Protein AF-A0A655DEK5-F1 (afdb_monomer_lite)

Sequence (105 aa):
MMIFALMGAGGSLCSSTAQSGAFLTIARRDMPDASALWNLNRQISFFLGATLLTLLLNALQRVMSLEVAYRWTFIAAAGITLLPLIYAVCLNNRNALLCLKKERP

Radius of gyration: 18.09 Å; chains: 1; bounding box: 38×26×49 Å

Secondary structure (DSSP, 8-state):
-HHHHHHHHHHHHHHHHHHHHHHTT--TTTHHHHHHHHHHHHHHHHHHHHHHHHHHHHHHHTTS-HHHHHHHHHHHHHHHHHHHHHHHHHS-THHHHHHHHHS--

pLDDT: mean 85.66, std 12.57, range [43.94, 97.81]

InterPro domains:
  IPR036259 MFS transporter superfamily [SSF103473] (3-95)

Structure (mmCIF, N/CA/C/O backbone):
data_AF-A0A655DEK5-F1
#
_entry.id   AF-A0A655DEK5-F1
#
loop_
_atom_site.group_PDB
_atom_site.id
_atom_site.type_symbol
_atom_site.label_atom_id
_atom_site.label_alt_id
_atom_site.label_comp_id
_atom_site.label_asym_id
_atom_site.label_entity_id
_atom_site.label_seq_id
_atom_site.pdbx_PDB_ins_code
_atom_site.Cartn_x
_atom_site.Cartn_y
_atom_site.Cartn_z
_atom_site.occupancy
_atom_site.B_iso_or_equiv
_atom_site.auth_seq_id
_atom_site.auth_comp_id
_atom_site.auth_asym_id
_atom_site.auth_atom_id
_atom_site.pdbx_PDB_model_num
ATOM 1 N N . MET A 1 1 ? -6.680 -14.061 -15.110 1.00 71.31 1 MET A N 1
ATOM 2 C CA . MET A 1 1 ? -7.742 -14.284 -14.100 1.00 71.31 1 MET A CA 1
ATOM 3 C C . MET A 1 1 ? -7.188 -14.462 -12.686 1.00 71.31 1 MET A C 1
ATOM 5 O O . MET A 1 1 ? -7.598 -13.729 -11.801 1.00 71.31 1 MET A O 1
ATOM 9 N N . MET A 1 2 ? -6.225 -15.367 -12.468 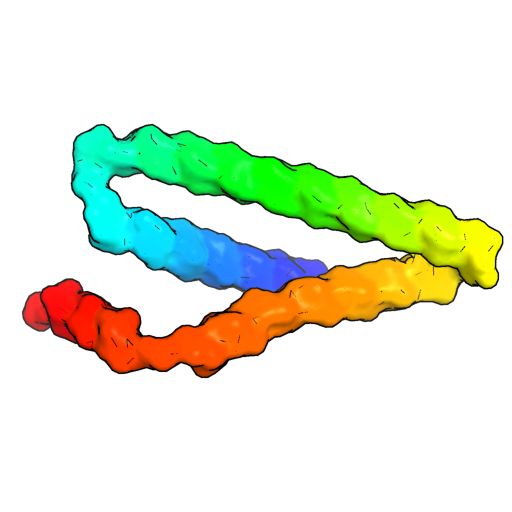1.00 86.19 2 MET A N 1
ATOM 10 C CA . MET A 1 2 ? -5.692 -15.685 -11.131 1.00 86.19 2 MET A CA 1
ATOM 11 C C . MET A 1 2 ? -5.131 -14.475 -10.360 1.00 86.19 2 MET A C 1
ATOM 13 O O . MET A 1 2 ? -5.462 -14.298 -9.196 1.00 86.19 2 MET A O 1
ATOM 17 N N . ILE A 1 3 ? -4.367 -13.592 -11.012 1.00 87.62 3 ILE A N 1
ATOM 18 C CA . ILE A 1 3 ? -3.833 -12.374 -10.372 1.00 87.62 3 ILE A CA 1
ATOM 19 C C . ILE A 1 3 ? -4.932 -11.419 -9.879 1.00 87.62 3 ILE A C 1
ATOM 21 O O . ILE A 1 3 ? -4.820 -10.865 -8.792 1.00 87.62 3 ILE A O 1
ATOM 25 N N . PHE A 1 4 ? -6.031 -11.281 -10.626 1.00 84.94 4 PHE A N 1
ATOM 26 C CA . PHE A 1 4 ? -7.166 -10.448 -10.226 1.00 84.94 4 PHE A CA 1
ATOM 27 C C . PHE A 1 4 ? -7.961 -11.096 -9.091 1.00 84.94 4 PHE A C 1
ATOM 29 O O . PHE A 1 4 ? -8.407 -10.396 -8.186 1.00 84.94 4 PHE A O 1
ATOM 36 N N . ALA A 1 5 ? -8.083 -12.427 -9.099 1.00 88.69 5 ALA A N 1
ATOM 37 C CA . ALA A 1 5 ? -8.701 -13.171 -8.007 1.00 88.69 5 ALA A CA 1
ATOM 38 C C . ALA A 1 5 ? -7.896 -13.035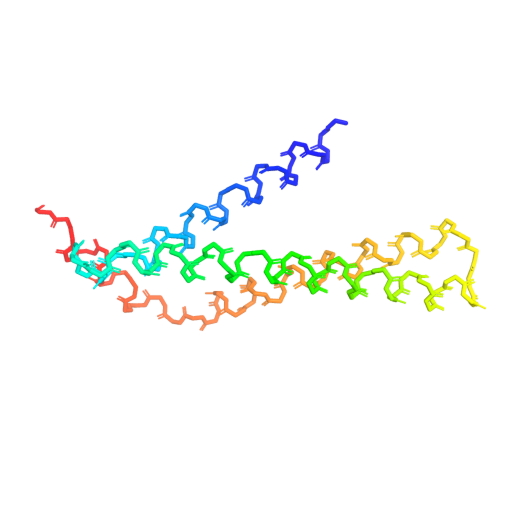 -6.705 1.00 88.69 5 ALA A C 1
ATOM 40 O O . ALA A 1 5 ? -8.475 -12.745 -5.663 1.00 88.69 5 ALA A O 1
ATOM 41 N N . LEU A 1 6 ? -6.566 -13.169 -6.766 1.00 87.25 6 LEU A N 1
ATOM 42 C CA . LEU A 1 6 ? -5.680 -12.986 -5.612 1.00 87.25 6 LEU A CA 1
ATOM 43 C C . LEU A 1 6 ? -5.716 -11.547 -5.084 1.00 87.25 6 LEU A C 1
ATOM 45 O O . LEU A 1 6 ? -5.826 -11.345 -3.877 1.00 87.25 6 LEU A O 1
ATOM 49 N N . MET A 1 7 ? -5.689 -10.551 -5.975 1.00 86.88 7 MET A N 1
ATOM 50 C CA . MET A 1 7 ? -5.800 -9.140 -5.595 1.00 86.88 7 MET A CA 1
ATOM 51 C C . MET A 1 7 ? -7.151 -8.840 -4.929 1.00 86.88 7 MET A C 1
ATOM 53 O O . MET A 1 7 ? -7.195 -8.185 -3.888 1.00 86.88 7 MET A O 1
ATOM 57 N N . GLY A 1 8 ? -8.248 -9.358 -5.492 1.00 83.69 8 GLY A N 1
ATOM 58 C CA . GLY A 1 8 ? -9.593 -9.195 -4.942 1.00 83.69 8 GLY A CA 1
ATOM 59 C C . GLY A 1 8 ? -9.773 -9.895 -3.594 1.00 83.69 8 GLY A C 1
ATOM 60 O O . GLY A 1 8 ? -10.284 -9.286 -2.657 1.00 83.69 8 GLY A O 1
ATOM 61 N N . ALA A 1 9 ? -9.310 -11.142 -3.475 1.00 84.81 9 ALA A N 1
ATOM 62 C CA . ALA A 1 9 ? -9.399 -11.921 -2.242 1.00 84.81 9 ALA A CA 1
ATOM 63 C C . ALA A 1 9 ? -8.531 -11.330 -1.119 1.00 84.81 9 ALA A C 1
ATOM 65 O O . ALA A 1 9 ? -9.000 -11.170 0.004 1.00 84.81 9 ALA A O 1
ATOM 66 N N . GLY A 1 10 ? -7.282 -10.956 -1.407 1.00 84.12 10 GLY A N 1
ATOM 67 C CA . GLY A 1 10 ? -6.410 -10.322 -0.414 1.00 84.12 10 GLY A CA 1
ATOM 68 C C . GLY A 1 10 ? -6.945 -8.962 0.041 1.00 84.12 10 GLY A C 1
ATOM 69 O O . GLY A 1 10 ? -6.980 -8.671 1.239 1.00 84.12 10 GLY A O 1
ATOM 70 N N . GLY A 1 11 ? -7.423 -8.149 -0.909 1.00 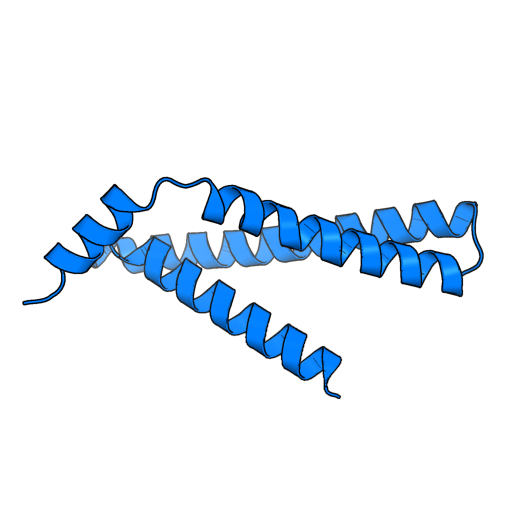83.31 11 GLY A N 1
ATOM 71 C CA . GLY A 1 11 ? -8.015 -6.844 -0.624 1.00 83.31 11 GLY A CA 1
ATOM 72 C C . GLY A 1 11 ? -9.272 -6.938 0.241 1.00 83.31 11 GLY A C 1
ATOM 73 O O . GLY A 1 11 ? -9.402 -6.183 1.208 1.00 83.31 11 GLY A O 1
ATOM 74 N N . SER A 1 12 ? -10.171 -7.882 -0.052 1.00 83.94 12 SER A N 1
ATOM 75 C CA . SER A 1 12 ? -11.390 -8.076 0.739 1.00 83.94 12 SER A CA 1
ATOM 76 C C . SER A 1 12 ? -11.081 -8.572 2.153 1.00 83.94 12 SER A C 1
ATOM 78 O O . SER A 1 12 ? -11.563 -7.974 3.114 1.00 83.94 12 SER A O 1
ATOM 80 N N . LEU A 1 13 ? -10.209 -9.575 2.303 1.00 86.12 13 LEU A N 1
ATOM 81 C CA . LEU A 1 13 ? -9.817 -10.119 3.609 1.00 86.12 13 LEU A CA 1
ATOM 82 C C . LEU A 1 13 ? -9.172 -9.061 4.513 1.00 86.12 13 LEU A C 1
ATOM 84 O O . LEU A 1 13 ? -9.548 -8.931 5.682 1.00 86.12 13 LEU A O 1
ATOM 88 N N . CYS A 1 14 ? -8.232 -8.280 3.972 1.00 84.88 14 CYS A N 1
ATOM 89 C CA . CYS A 1 14 ? -7.569 -7.213 4.717 1.00 84.88 14 CYS A CA 1
ATOM 90 C C . CYS A 1 14 ? -8.572 -6.125 5.124 1.00 84.88 14 CYS A C 1
ATOM 92 O O . CYS A 1 14 ? -8.619 -5.725 6.287 1.00 84.88 14 CYS A O 1
ATOM 94 N N . SER A 1 15 ? -9.431 -5.692 4.195 1.00 83.75 15 SER A N 1
ATOM 95 C CA . SER A 1 15 ? -10.390 -4.620 4.468 1.00 83.75 15 SER A CA 1
ATOM 96 C C . SER A 1 15 ? -11.463 -5.019 5.482 1.00 83.75 15 SER A C 1
ATOM 98 O O . SER A 1 15 ? -11.803 -4.210 6.345 1.00 83.75 15 SER A O 1
ATOM 100 N N . SER A 1 16 ? -11.968 -6.254 5.412 1.00 84.38 16 SER A N 1
ATOM 101 C CA . SER A 1 16 ? -12.929 -6.784 6.385 1.00 84.38 16 SER A CA 1
ATOM 102 C C . SER A 1 16 ? -12.300 -6.937 7.767 1.00 84.38 16 SER A C 1
ATOM 104 O O . SER A 1 16 ? -12.880 -6.479 8.745 1.00 84.38 16 SER A O 1
ATOM 106 N N . THR A 1 17 ? -11.088 -7.495 7.854 1.00 85.69 17 THR A N 1
ATOM 107 C CA . THR A 1 17 ? -10.378 -7.639 9.138 1.00 85.69 17 THR A CA 1
ATOM 108 C C . THR A 1 17 ? -10.093 -6.281 9.775 1.00 85.69 17 THR A C 1
ATOM 110 O O . THR A 1 17 ? -10.328 -6.092 10.966 1.00 85.69 17 THR A O 1
ATOM 113 N N . ALA A 1 18 ? -9.629 -5.314 8.982 1.00 85.44 18 ALA A N 1
ATOM 114 C CA . ALA A 1 18 ? -9.307 -3.984 9.476 1.00 85.44 18 ALA A CA 1
ATOM 115 C C . ALA A 1 18 ? -10.565 -3.216 9.920 1.00 85.44 18 ALA A C 1
ATOM 117 O O . ALA A 1 18 ? -10.529 -2.545 10.949 1.00 85.44 18 ALA A O 1
ATOM 118 N N . GLN A 1 19 ? -11.684 -3.362 9.199 1.00 87.31 19 GLN A N 1
ATOM 119 C CA . GLN A 1 19 ? -12.960 -2.757 9.586 1.00 87.31 19 GLN A CA 1
ATOM 120 C C . GLN A 1 19 ? -13.494 -3.361 10.884 1.00 87.31 19 GLN A C 1
ATOM 122 O O . GLN A 1 19 ? -13.839 -2.623 11.804 1.00 87.31 19 GLN A O 1
ATOM 127 N N . SER A 1 20 ? -13.546 -4.694 10.970 1.00 86.25 20 SER A N 1
ATOM 128 C CA . SER A 1 20 ? -13.971 -5.377 12.191 1.00 86.25 20 SER A CA 1
ATOM 129 C C . SER A 1 20 ? -13.092 -4.958 13.366 1.00 86.25 20 SER A C 1
ATOM 131 O O . SER A 1 20 ? -13.631 -4.555 14.388 1.00 86.25 20 SER A O 1
ATOM 133 N N . GLY A 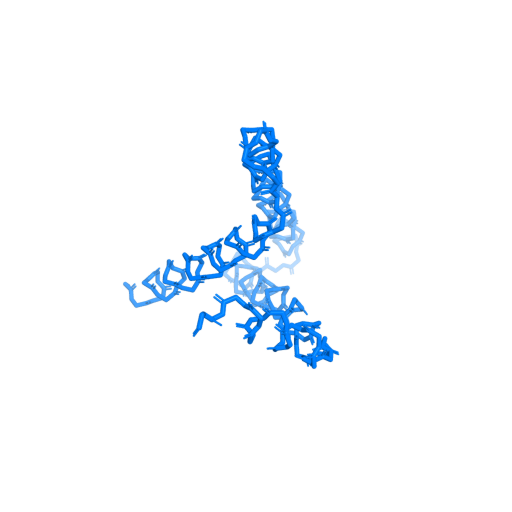1 21 ? -11.766 -4.941 13.190 1.00 84.94 21 GLY A N 1
ATOM 134 C CA . GLY A 1 21 ? -10.816 -4.497 14.212 1.00 84.94 21 GLY A CA 1
ATOM 135 C C . GLY A 1 21 ? -11.025 -3.048 14.661 1.00 84.94 21 GLY A C 1
ATOM 136 O O . GLY A 1 21 ? -11.017 -2.779 15.859 1.00 84.94 21 GLY A O 1
ATOM 137 N N . ALA A 1 22 ? -11.267 -2.125 13.727 1.00 86.00 22 ALA A N 1
ATOM 138 C CA . ALA A 1 22 ? -11.521 -0.717 14.040 1.00 86.00 22 ALA A CA 1
ATOM 139 C C . ALA A 1 22 ? -12.823 -0.498 14.827 1.00 86.00 22 ALA A C 1
ATOM 141 O O . ALA A 1 22 ? -12.941 0.492 15.546 1.00 86.00 22 ALA A O 1
ATOM 142 N N . PHE A 1 23 ? -13.795 -1.406 14.701 1.00 89.56 23 PHE A N 1
ATOM 143 C CA . PHE A 1 23 ? -15.104 -1.285 15.345 1.00 89.56 23 PHE A CA 1
ATOM 144 C C . PHE A 1 23 ? -15.283 -2.139 16.603 1.00 89.56 23 PHE A C 1
ATOM 146 O O . PHE A 1 23 ? -16.299 -1.969 17.271 1.00 89.56 23 PHE A O 1
ATOM 153 N N . LEU A 1 24 ? -14.315 -2.992 16.971 1.00 86.69 24 LEU A N 1
ATOM 154 C CA . LEU A 1 24 ? -14.402 -3.862 18.158 1.00 86.69 24 LEU A CA 1
ATOM 155 C C . LEU A 1 24 ? -14.748 -3.096 19.445 1.00 86.69 24 LEU A C 1
ATOM 157 O O . LEU A 1 24 ? -15.530 -3.569 20.262 1.00 86.69 24 LEU A O 1
ATOM 161 N N . THR A 1 25 ? -14.191 -1.897 19.624 1.00 84.31 25 THR A N 1
ATOM 162 C CA . THR A 1 25 ? -14.328 -1.107 20.860 1.00 84.31 25 THR A CA 1
ATOM 163 C C . THR A 1 25 ? -15.253 0.103 20.726 1.00 84.31 25 THR A C 1
ATOM 165 O O . THR A 1 25 ? -15.385 0.884 21.670 1.00 84.31 25 THR A O 1
ATOM 168 N N . ILE A 1 26 ? -15.903 0.279 19.572 1.00 88.00 26 ILE A N 1
ATOM 169 C CA . ILE A 1 26 ? -16.778 1.426 19.310 1.00 88.00 26 ILE A CA 1
ATOM 170 C C . ILE A 1 26 ? -18.160 1.168 19.913 1.00 88.00 26 ILE A C 1
ATOM 172 O O . ILE A 1 26 ? -18.798 0.150 19.647 1.00 88.00 26 ILE A O 1
ATOM 176 N N . ALA A 1 27 ? -18.656 2.107 20.724 1.00 89.75 27 ALA A N 1
ATOM 177 C CA . ALA A 1 27 ? -19.993 2.003 21.293 1.00 89.75 27 ALA A CA 1
ATOM 178 C C . ALA A 1 27 ? -21.066 2.101 20.197 1.00 89.75 27 ALA A C 1
ATOM 180 O O . ALA A 1 27 ? -20.943 2.860 19.239 1.00 89.75 27 ALA A O 1
ATOM 181 N N . ARG A 1 28 ? -22.183 1.383 20.370 1.00 86.31 28 ARG A N 1
ATOM 182 C CA . ARG A 1 28 ? -23.241 1.272 19.347 1.00 86.31 28 ARG A CA 1
ATOM 183 C C . ARG A 1 28 ? -23.824 2.618 18.891 1.00 86.31 28 ARG A C 1
ATOM 185 O O . ARG A 1 28 ? -24.241 2.737 17.746 1.00 86.31 28 ARG A O 1
ATOM 192 N N . ARG A 1 29 ? -23.838 3.618 19.780 1.00 90.50 29 ARG A N 1
ATOM 193 C CA . ARG A 1 29 ? -24.284 4.994 19.491 1.00 90.50 29 ARG A CA 1
ATOM 194 C C . ARG A 1 29 ? -23.347 5.762 18.555 1.00 90.50 29 ARG A C 1
ATOM 196 O O . ARG A 1 29 ? -23.836 6.563 17.775 1.00 90.50 29 ARG A O 1
ATOM 203 N N . ASP A 1 30 ? -22.051 5.461 18.589 1.00 92.75 30 ASP A N 1
ATOM 204 C CA . ASP A 1 30 ? -21.013 6.160 17.815 1.00 92.75 30 ASP A CA 1
ATOM 205 C C . ASP A 1 30 ? -20.690 5.417 16.502 1.00 92.75 30 ASP A C 1
ATOM 207 O O . ASP A 1 30 ? -19.901 5.866 15.671 1.00 92.75 30 ASP A O 1
ATOM 211 N N . MET A 1 31 ? -21.309 4.251 16.296 1.00 91.44 31 MET A N 1
ATOM 212 C CA . MET A 1 31 ? -21.071 3.370 15.154 1.00 91.44 31 MET A CA 1
ATOM 213 C C . MET A 1 31 ? -21.409 3.991 13.785 1.00 91.44 31 MET A C 1
ATOM 215 O O . MET A 1 31 ? -20.660 3.728 12.837 1.00 91.44 31 MET A O 1
ATOM 219 N N . PRO A 1 32 ? -22.473 4.811 13.632 1.00 92.00 32 PRO A N 1
ATOM 220 C CA . PRO A 1 32 ? -22.739 5.517 12.378 1.00 92.00 32 PRO A CA 1
ATOM 221 C C . PRO A 1 32 ? -21.602 6.471 11.988 1.00 92.00 32 PRO A C 1
ATOM 223 O O . PRO A 1 32 ? -21.114 6.414 10.858 1.00 92.00 32 PRO A O 1
ATOM 226 N N . ASP A 1 33 ? -21.116 7.268 12.940 1.00 93.44 33 ASP A N 1
ATOM 227 C CA . ASP A 1 33 ? -20.041 8.236 12.710 1.00 93.44 33 ASP A CA 1
ATOM 228 C C . ASP A 1 33 ? -18.710 7.529 12.437 1.00 93.44 33 ASP A C 1
ATOM 230 O O . ASP A 1 33 ? -18.014 7.844 11.467 1.00 93.44 33 ASP A O 1
ATOM 234 N N . ALA A 1 34 ? -18.391 6.490 13.216 1.00 92.31 34 ALA A N 1
ATOM 235 C CA . ALA A 1 34 ? -17.215 5.655 12.983 1.00 92.31 34 ALA A CA 1
ATOM 236 C C . ALA A 1 34 ? -17.241 4.992 11.591 1.00 92.31 34 ALA A C 1
ATOM 238 O O . ALA A 1 34 ? -16.210 4.901 10.920 1.00 92.31 34 ALA A O 1
ATOM 239 N N . SER A 1 35 ? -18.420 4.581 11.114 1.00 91.38 35 SER A N 1
ATOM 240 C CA . SER A 1 35 ? -18.601 4.010 9.772 1.00 91.38 35 SER A CA 1
ATOM 241 C C . SER A 1 35 ? -18.402 5.037 8.659 1.00 91.38 35 SER A C 1
ATOM 243 O O . SER A 1 35 ? -17.799 4.718 7.628 1.00 91.38 35 SER A O 1
ATOM 245 N N . ALA A 1 36 ? -18.865 6.272 8.857 1.00 94.06 36 ALA A N 1
ATOM 246 C CA . ALA A 1 36 ? -18.627 7.366 7.922 1.00 94.06 36 ALA A CA 1
ATOM 247 C C . ALA A 1 36 ? -17.129 7.694 7.825 1.00 94.06 36 ALA A C 1
ATOM 249 O O . ALA A 1 36 ? -16.582 7.752 6.720 1.00 94.06 36 ALA A O 1
ATOM 250 N N . LEU A 1 37 ? -16.448 7.806 8.971 1.00 94.31 37 LEU A N 1
ATOM 251 C CA . LEU A 1 37 ? -15.001 8.029 9.029 1.00 94.31 37 LEU A CA 1
ATOM 252 C C . LEU A 1 37 ? -14.217 6.890 8.366 1.00 94.31 37 LEU A C 1
ATOM 254 O O . LEU A 1 37 ? -13.292 7.147 7.595 1.00 94.31 37 LEU A O 1
ATOM 258 N N . TRP A 1 38 ? -14.613 5.634 8.592 1.00 92.44 38 TRP A N 1
ATOM 259 C CA . TRP A 1 38 ? -13.996 4.478 7.940 1.00 92.44 38 TRP A CA 1
ATOM 260 C C . TRP A 1 38 ? -14.131 4.521 6.411 1.00 92.44 38 TRP A C 1
ATOM 262 O O . TRP A 1 38 ? -13.156 4.296 5.687 1.00 92.44 38 TRP A O 1
ATOM 272 N N . ASN A 1 39 ? -15.324 4.845 5.903 1.00 92.81 39 ASN A N 1
ATOM 273 C CA . ASN A 1 39 ? -15.558 4.978 4.465 1.00 92.81 39 ASN A CA 1
ATOM 274 C C . ASN A 1 39 ? -14.763 6.137 3.856 1.00 92.81 39 ASN A C 1
ATOM 276 O O . ASN A 1 39 ? -14.194 5.981 2.774 1.00 92.81 39 ASN A O 1
ATOM 280 N N . LEU A 1 40 ? -14.683 7.276 4.548 1.00 94.44 40 LEU A N 1
ATOM 281 C CA . LEU A 1 40 ? -13.873 8.409 4.111 1.00 94.44 40 LEU A CA 1
ATOM 282 C C . LEU A 1 40 ? -12.387 8.034 4.055 1.00 94.44 40 LEU A C 1
ATOM 284 O O . LEU A 1 40 ? -11.737 8.262 3.037 1.00 94.44 40 LEU A O 1
ATOM 288 N N . ASN A 1 41 ? -11.873 7.379 5.100 1.00 92.19 41 ASN A N 1
ATOM 289 C CA . ASN A 1 41 ? -10.501 6.879 5.137 1.00 92.19 41 ASN A CA 1
ATOM 290 C C . ASN A 1 41 ? -10.206 5.945 3.953 1.00 92.19 41 ASN A C 1
ATOM 292 O O . ASN A 1 41 ? -9.177 6.093 3.294 1.00 92.19 41 ASN A O 1
ATOM 296 N N . ARG A 1 42 ? -11.121 5.021 3.629 1.00 89.44 42 ARG A N 1
ATOM 297 C CA . ARG A 1 42 ? -10.966 4.108 2.484 1.00 89.44 42 ARG A CA 1
ATOM 298 C C . ARG A 1 42 ? -10.939 4.856 1.148 1.00 89.44 42 ARG A C 1
ATOM 300 O O . ARG A 1 42 ? -10.086 4.556 0.315 1.00 89.44 42 ARG A O 1
ATOM 307 N N . GLN A 1 43 ? -11.836 5.821 0.944 1.00 94.62 43 GLN A N 1
ATOM 308 C CA . GLN A 1 43 ? -11.891 6.602 -0.297 1.00 94.62 43 GLN A CA 1
ATOM 309 C C . GLN A 1 43 ? -10.646 7.475 -0.480 1.00 94.62 43 GLN A C 1
ATOM 311 O O . GLN A 1 43 ? -10.040 7.454 -1.550 1.00 94.62 43 GLN A O 1
ATOM 316 N N . ILE A 1 44 ? -10.219 8.177 0.573 1.00 95.88 44 ILE A N 1
ATOM 317 C CA . ILE A 1 44 ? -8.995 8.987 0.548 1.00 95.88 44 ILE A CA 1
ATOM 318 C C . ILE A 1 44 ? -7.771 8.096 0.319 1.00 95.88 44 ILE A C 1
ATOM 320 O O . ILE A 1 44 ? -6.945 8.410 -0.533 1.00 95.88 44 ILE A O 1
ATOM 324 N N . SER A 1 45 ? -7.672 6.955 1.007 1.00 91.94 45 SER A N 1
ATOM 325 C CA . SER A 1 45 ? -6.566 6.008 0.815 1.00 91.94 45 SER A CA 1
ATOM 326 C C . SER A 1 45 ? -6.502 5.487 -0.621 1.00 91.94 45 SER A C 1
ATOM 328 O O . SER A 1 45 ? -5.422 5.438 -1.208 1.00 91.94 45 SER A O 1
ATOM 330 N N . PHE A 1 46 ? -7.649 5.137 -1.216 1.00 91.06 46 PHE A N 1
ATOM 331 C CA . PHE A 1 46 ? -7.707 4.707 -2.612 1.00 91.06 46 PHE A CA 1
ATOM 332 C C . PHE A 1 46 ? -7.265 5.826 -3.560 1.00 91.06 46 PHE A C 1
ATOM 334 O O . PHE A 1 46 ? -6.424 5.601 -4.428 1.00 91.06 46 PHE A O 1
ATOM 341 N N . PHE A 1 47 ? -7.784 7.039 -3.361 1.00 96.00 47 PHE A N 1
ATOM 342 C CA . PHE A 1 47 ? -7.449 8.197 -4.183 1.00 96.00 47 PHE A CA 1
ATOM 343 C C . PHE A 1 47 ? -5.956 8.546 -4.116 1.00 96.00 47 PHE A C 1
ATOM 345 O O . PHE A 1 47 ? -5.311 8.719 -5.153 1.00 96.00 47 PHE A O 1
ATOM 352 N N . LEU A 1 48 ? -5.384 8.597 -2.911 1.00 95.69 48 LEU A N 1
ATOM 353 C CA . LEU A 1 48 ? -3.959 8.854 -2.707 1.00 95.69 48 LEU A CA 1
ATOM 354 C C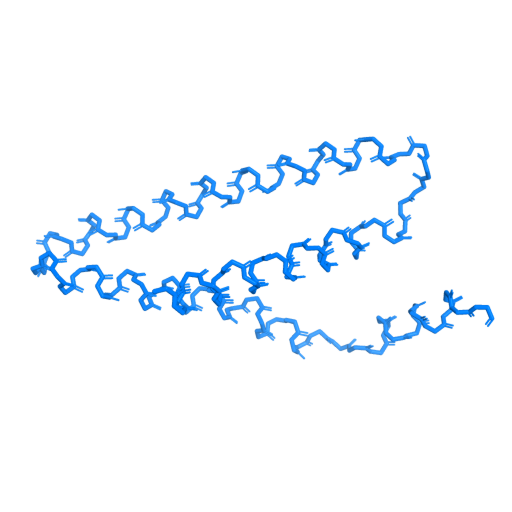 . LEU A 1 48 ? -3.098 7.747 -3.318 1.00 95.69 48 LEU A C 1
ATOM 356 O O . LEU A 1 48 ? -2.121 8.050 -3.999 1.00 95.69 48 LEU A O 1
ATOM 360 N N . GLY A 1 49 ? -3.477 6.480 -3.134 1.00 93.88 49 GLY A N 1
ATOM 361 C CA . GLY A 1 49 ? -2.773 5.343 -3.727 1.00 93.88 49 GLY A CA 1
ATOM 362 C C . GLY A 1 49 ? -2.768 5.391 -5.256 1.00 93.88 49 GLY A C 1
ATOM 363 O O . GLY A 1 49 ? -1.709 5.278 -5.875 1.00 93.88 49 GLY A O 1
ATOM 364 N N . ALA A 1 50 ? -3.929 5.629 -5.873 1.00 95.25 50 ALA A N 1
ATOM 365 C CA . ALA A 1 50 ? -4.051 5.767 -7.323 1.00 95.25 50 ALA A CA 1
ATOM 366 C C . ALA A 1 50 ? -3.234 6.956 -7.851 1.00 95.25 50 ALA A C 1
ATOM 368 O O . ALA A 1 50 ? -2.519 6.821 -8.847 1.00 95.25 50 ALA A O 1
ATOM 369 N N . THR A 1 51 ? -3.284 8.097 -7.159 1.00 97.50 51 THR A N 1
ATOM 370 C CA . THR A 1 51 ? -2.518 9.301 -7.514 1.00 97.50 51 THR A CA 1
ATOM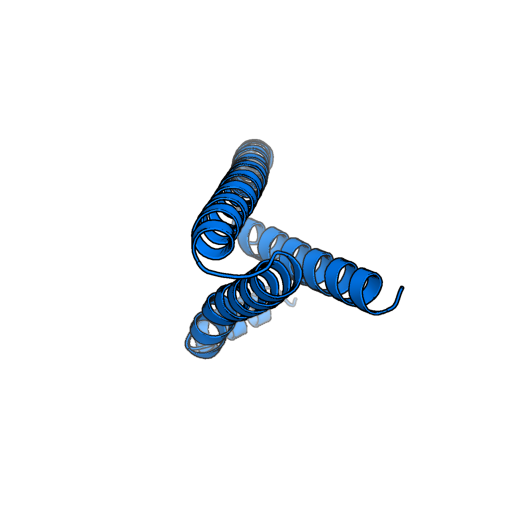 371 C C . THR A 1 51 ? -1.015 9.046 -7.432 1.00 97.50 51 THR A C 1
ATOM 373 O O . THR A 1 51 ? -0.292 9.340 -8.383 1.00 97.50 51 THR A O 1
ATOM 376 N N . LEU A 1 52 ? -0.542 8.444 -6.338 1.00 97.00 52 LEU A N 1
ATOM 377 C CA . LEU A 1 52 ? 0.869 8.127 -6.125 1.00 97.00 52 LEU A CA 1
ATOM 378 C C . LEU A 1 52 ? 1.408 7.183 -7.207 1.00 97.00 52 LEU A C 1
ATOM 380 O O . LEU A 1 52 ? 2.452 7.460 -7.799 1.00 97.00 52 LEU A O 1
ATOM 384 N N . LEU A 1 53 ? 0.694 6.090 -7.498 1.00 96.88 53 LEU A N 1
ATOM 385 C CA . LEU A 1 53 ? 1.121 5.131 -8.521 1.00 96.88 53 LEU A CA 1
ATOM 386 C C . LEU A 1 53 ? 1.059 5.724 -9.931 1.00 96.88 53 LEU A C 1
ATOM 388 O O . LEU A 1 53 ? 1.938 5.449 -10.746 1.00 96.88 53 LEU A O 1
ATOM 392 N N . THR A 1 54 ? 0.073 6.580 -10.209 1.00 97.00 54 THR A N 1
ATOM 393 C CA . THR A 1 54 ? -0.017 7.300 -11.487 1.00 97.00 54 THR A CA 1
ATOM 394 C C . THR A 1 54 ? 1.141 8.280 -11.648 1.00 97.00 54 THR A C 1
ATOM 396 O O . THR A 1 54 ? 1.746 8.341 -12.720 1.00 97.00 54 THR A O 1
ATOM 399 N N . LEU A 1 55 ? 1.498 9.019 -10.594 1.00 97.81 55 LEU A N 1
ATOM 400 C CA . LEU A 1 55 ? 2.638 9.934 -10.607 1.00 97.81 55 LEU A CA 1
ATOM 401 C C . LEU A 1 55 ? 3.957 9.178 -10.809 1.00 97.81 55 LEU A C 1
ATOM 403 O O . LEU A 1 55 ? 4.780 9.593 -11.624 1.00 97.81 55 LEU A O 1
ATOM 407 N N . LEU A 1 56 ? 4.129 8.046 -10.120 1.00 97.25 56 LEU A N 1
ATOM 408 C CA . LEU A 1 56 ? 5.286 7.169 -10.289 1.00 97.25 56 LEU A CA 1
ATOM 409 C C . LEU A 1 56 ? 5.391 6.654 -11.729 1.00 97.25 56 LEU A C 1
ATOM 411 O O . LEU A 1 56 ? 6.461 6.739 -12.328 1.00 97.25 56 LEU A O 1
ATOM 415 N N . LEU A 1 57 ? 4.290 6.158 -12.301 1.00 97.12 57 LEU A N 1
ATOM 416 C CA . LEU A 1 57 ? 4.261 5.686 -13.686 1.00 97.12 57 LEU A CA 1
ATOM 417 C C . LEU A 1 57 ? 4.654 6.801 -14.662 1.00 97.12 57 LEU A C 1
ATOM 419 O O . LEU A 1 57 ? 5.521 6.592 -15.508 1.00 97.12 57 LEU A O 1
ATOM 423 N N . ASN A 1 58 ? 4.073 7.995 -14.505 1.00 97.12 58 ASN A N 1
ATOM 424 C CA . ASN A 1 58 ? 4.406 9.157 -15.331 1.00 97.12 58 ASN A CA 1
ATOM 425 C C . ASN A 1 58 ? 5.887 9.541 -15.214 1.00 97.12 58 ASN A C 1
ATOM 427 O O . ASN A 1 58 ? 6.510 9.897 -16.210 1.00 97.12 58 ASN A O 1
ATOM 431 N N . ALA A 1 59 ? 6.468 9.473 -14.014 1.00 97.00 59 ALA A N 1
ATOM 432 C CA . ALA A 1 59 ? 7.886 9.752 -13.812 1.00 97.00 59 ALA A CA 1
ATOM 433 C C . ALA A 1 59 ? 8.778 8.706 -14.503 1.00 97.00 59 ALA A C 1
ATOM 435 O O . ALA A 1 59 ? 9.726 9.076 -15.194 1.00 97.00 59 ALA A O 1
ATOM 436 N N . LEU A 1 60 ? 8.449 7.417 -14.374 1.00 96.31 60 LEU A N 1
ATOM 437 C CA . LEU A 1 60 ? 9.198 6.321 -14.998 1.00 96.31 60 LEU A CA 1
ATOM 438 C C . LEU A 1 60 ? 9.127 6.369 -16.530 1.00 96.31 60 LEU A C 1
ATOM 440 O O . LEU A 1 60 ? 10.138 6.149 -17.193 1.00 96.31 60 LEU A O 1
ATOM 444 N N . GLN A 1 61 ? 7.975 6.728 -17.100 1.00 96.69 61 GLN A N 1
ATOM 445 C CA . GLN A 1 61 ? 7.798 6.877 -18.551 1.00 96.69 61 GLN A CA 1
ATOM 446 C C . GLN A 1 61 ? 8.689 7.963 -19.175 1.00 96.69 61 GLN A C 1
ATOM 448 O O . GLN A 1 61 ? 8.946 7.915 -20.374 1.00 96.69 61 GLN A O 1
ATOM 453 N N . ARG A 1 62 ? 9.192 8.933 -18.395 1.00 96.31 62 ARG A N 1
ATOM 454 C CA . ARG A 1 62 ? 10.129 9.953 -18.908 1.00 96.31 62 ARG A CA 1
ATOM 455 C C . ARG A 1 62 ? 11.523 9.400 -19.193 1.00 96.31 62 ARG A C 1
ATOM 457 O O . ARG A 1 62 ? 12.278 10.033 -19.922 1.00 96.31 62 ARG A O 1
ATOM 464 N N . VAL A 1 63 ? 11.880 8.272 -18.582 1.00 95.50 63 VAL A N 1
ATOM 465 C CA . VAL A 1 63 ? 13.241 7.712 -18.612 1.00 95.50 63 VAL A CA 1
ATOM 466 C C . VAL A 1 63 ? 13.291 6.256 -19.084 1.00 95.50 63 VAL A C 1
ATOM 468 O O . VAL A 1 63 ? 14.372 5.736 -19.339 1.00 95.50 63 VAL A O 1
ATOM 471 N N . MET A 1 64 ? 12.142 5.589 -19.223 1.00 94.88 64 MET A N 1
ATOM 472 C CA . MET A 1 64 ? 12.024 4.179 -19.606 1.00 94.88 64 MET A CA 1
ATOM 473 C C . MET A 1 64 ? 10.956 3.973 -20.683 1.00 94.88 64 MET A C 1
ATOM 475 O O . MET A 1 64 ? 10.051 4.788 -20.850 1.00 94.88 64 MET A O 1
ATOM 479 N N . SER A 1 65 ? 11.020 2.834 -21.382 1.00 95.44 65 SER A N 1
ATOM 480 C CA . SER A 1 65 ? 9.935 2.403 -22.265 1.00 95.44 65 SER A CA 1
ATOM 481 C C . SER A 1 65 ? 8.662 2.093 -21.468 1.00 95.44 65 SER A C 1
ATOM 483 O O . SER A 1 65 ? 8.710 1.728 -20.290 1.00 95.44 65 SER A O 1
ATOM 485 N N . LEU A 1 66 ? 7.510 2.209 -22.134 1.00 93.69 66 LEU A N 1
ATOM 486 C CA . LEU A 1 66 ? 6.190 2.051 -21.522 1.00 93.69 66 LEU A CA 1
ATOM 487 C C . LEU A 1 66 ? 6.044 0.735 -20.741 1.00 93.69 66 LEU A C 1
ATOM 489 O O . LEU A 1 66 ? 5.566 0.727 -19.610 1.00 93.69 66 LEU A O 1
ATOM 493 N N . GLU A 1 67 ? 6.488 -0.374 -21.331 1.00 94.75 67 GLU A N 1
ATOM 494 C CA . GLU A 1 67 ? 6.379 -1.703 -20.727 1.00 94.75 67 GLU A CA 1
ATOM 495 C C . GLU A 1 67 ? 7.216 -1.832 -19.447 1.00 94.75 67 GLU A C 1
ATOM 497 O O . GLU A 1 67 ? 6.752 -2.368 -18.437 1.00 94.75 67 GLU A O 1
ATOM 502 N N . VAL A 1 68 ? 8.442 -1.307 -19.472 1.00 95.00 68 VAL A N 1
ATOM 503 C CA . VAL A 1 68 ? 9.354 -1.350 -18.325 1.00 95.00 68 VAL A CA 1
ATOM 504 C C . VAL A 1 68 ? 8.827 -0.460 -17.199 1.00 95.00 68 VAL A C 1
ATOM 506 O O . VAL A 1 68 ? 8.839 -0.880 -16.041 1.00 95.00 68 VAL A O 1
ATOM 509 N N . ALA A 1 69 ? 8.282 0.714 -17.532 1.00 95.75 69 ALA A N 1
ATOM 510 C CA . ALA A 1 69 ? 7.659 1.611 -16.564 1.00 95.75 69 ALA A CA 1
ATOM 511 C C . ALA A 1 69 ? 6.483 0.937 -15.834 1.00 95.75 69 ALA A C 1
ATOM 513 O O . ALA A 1 69 ? 6.454 0.945 -14.604 1.00 95.75 69 ALA A O 1
ATOM 514 N N . TYR A 1 70 ? 5.576 0.262 -16.555 1.00 95.62 70 TYR A N 1
ATOM 515 C CA . TYR A 1 70 ? 4.472 -0.480 -15.930 1.00 95.62 70 TYR A CA 1
ATOM 516 C C . TYR A 1 70 ? 4.958 -1.575 -14.979 1.00 95.62 70 TYR A C 1
ATOM 518 O O . TYR A 1 70 ? 4.461 -1.673 -13.855 1.00 95.62 70 TYR A O 1
ATOM 526 N N . ARG A 1 71 ? 5.938 -2.389 -15.397 1.00 95.88 71 ARG A N 1
ATOM 527 C CA . ARG A 1 71 ? 6.495 -3.460 -14.551 1.00 95.88 71 ARG A CA 1
ATOM 528 C C . ARG A 1 71 ? 7.049 -2.895 -13.242 1.00 95.88 71 ARG A C 1
ATOM 530 O O . ARG A 1 71 ? 6.720 -3.407 -12.174 1.00 95.88 71 ARG A O 1
ATOM 537 N N . TRP A 1 72 ? 7.823 -1.813 -13.313 1.00 96.56 72 TRP A N 1
ATOM 538 C CA . TRP A 1 72 ? 8.366 -1.154 -12.124 1.00 96.56 72 TRP A CA 1
ATOM 539 C C . TRP A 1 72 ? 7.290 -0.512 -11.248 1.00 96.56 72 TRP A C 1
ATOM 541 O O . TRP A 1 72 ? 7.373 -0.633 -10.028 1.00 96.56 72 TRP A O 1
ATOM 551 N N . THR A 1 73 ? 6.249 0.092 -11.828 1.00 96.75 73 THR A N 1
ATOM 552 C CA . THR A 1 73 ? 5.106 0.600 -11.055 1.00 96.75 73 THR A CA 1
ATOM 553 C C . THR A 1 73 ? 4.401 -0.522 -10.290 1.00 96.75 73 THR A C 1
ATOM 555 O O . THR A 1 73 ? 4.091 -0.343 -9.113 1.00 96.75 73 THR A O 1
ATOM 558 N N . PHE A 1 74 ? 4.191 -1.693 -10.902 1.00 94.31 74 PHE A N 1
ATOM 559 C CA . PHE A 1 74 ? 3.593 -2.843 -10.214 1.00 94.31 74 PHE A CA 1
ATOM 560 C C . PHE A 1 74 ? 4.506 -3.432 -9.130 1.00 94.31 74 PHE A C 1
ATOM 562 O O . PHE A 1 74 ? 4.017 -3.777 -8.055 1.00 94.31 74 PHE A O 1
ATOM 569 N N . ILE A 1 75 ? 5.820 -3.506 -9.369 1.00 95.56 75 ILE A N 1
ATOM 570 C CA . ILE A 1 75 ? 6.798 -3.935 -8.354 1.00 95.56 75 ILE A CA 1
ATOM 571 C C . ILE A 1 75 ? 6.797 -2.966 -7.167 1.00 95.56 75 ILE A C 1
ATOM 573 O O . ILE A 1 75 ? 6.759 -3.399 -6.016 1.00 95.56 75 ILE A O 1
ATOM 577 N N . ALA A 1 76 ? 6.786 -1.658 -7.430 1.00 95.00 76 ALA A N 1
ATOM 578 C CA . ALA A 1 76 ? 6.711 -0.643 -6.387 1.00 95.00 76 ALA A CA 1
ATOM 579 C C . ALA A 1 76 ? 5.395 -0.735 -5.603 1.00 95.00 76 ALA A C 1
ATOM 581 O O . ALA A 1 76 ? 5.422 -0.703 -4.375 1.00 95.00 76 ALA A O 1
ATOM 582 N N . ALA A 1 77 ? 4.259 -0.919 -6.284 1.00 93.94 77 ALA A N 1
ATOM 583 C CA . ALA A 1 77 ? 2.968 -1.135 -5.635 1.00 93.94 77 ALA A CA 1
ATOM 584 C C . ALA A 1 77 ? 3.004 -2.360 -4.707 1.00 93.94 77 ALA A C 1
ATOM 586 O O . ALA A 1 77 ? 2.606 -2.257 -3.547 1.00 93.94 77 ALA A O 1
ATOM 587 N N . ALA A 1 78 ? 3.555 -3.485 -5.175 1.00 92.06 78 ALA A N 1
ATOM 588 C CA . ALA A 1 78 ? 3.740 -4.680 -4.355 1.00 92.06 78 ALA A CA 1
ATOM 589 C C . ALA A 1 78 ? 4.636 -4.400 -3.133 1.00 92.06 78 ALA A C 1
ATOM 591 O O . ALA A 1 78 ? 4.273 -4.747 -2.008 1.00 92.06 78 ALA A O 1
ATOM 592 N N . GLY A 1 79 ? 5.759 -3.700 -3.319 1.00 92.69 79 GLY A N 1
ATOM 593 C CA . GLY A 1 79 ? 6.648 -3.298 -2.225 1.00 92.69 79 GLY A CA 1
ATOM 594 C C . GLY A 1 79 ? 5.953 -2.420 -1.181 1.00 92.69 79 GLY A C 1
ATOM 595 O O . GLY A 1 79 ? 6.039 -2.698 0.014 1.00 92.69 79 GLY A O 1
ATOM 596 N N . ILE A 1 80 ? 5.191 -1.413 -1.618 1.00 91.38 80 ILE A N 1
ATOM 597 C CA . ILE A 1 80 ? 4.420 -0.530 -0.729 1.00 91.38 80 ILE A CA 1
ATOM 598 C C . ILE A 1 80 ? 3.396 -1.339 0.076 1.00 91.38 80 ILE A C 1
ATOM 600 O O . ILE A 1 80 ? 3.266 -1.124 1.280 1.00 91.38 80 ILE A O 1
ATOM 604 N N . THR A 1 81 ? 2.712 -2.309 -0.543 1.00 87.56 81 THR A N 1
ATOM 605 C CA . THR A 1 81 ? 1.740 -3.163 0.166 1.00 87.56 81 THR A CA 1
ATOM 606 C C . THR A 1 81 ? 2.363 -4.094 1.207 1.00 87.56 81 THR A C 1
ATOM 608 O O . THR A 1 81 ? 1.660 -4.534 2.116 1.00 87.56 81 THR A O 1
ATOM 611 N N . LEU A 1 82 ? 3.669 -4.371 1.128 1.00 88.25 82 LEU A N 1
ATOM 612 C CA . LEU A 1 82 ? 4.382 -5.166 2.130 1.00 88.25 82 LEU A CA 1
ATOM 613 C C . LEU A 1 82 ? 4.802 -4.345 3.356 1.00 88.25 82 LEU A C 1
ATOM 615 O O . LEU A 1 82 ? 4.986 -4.925 4.424 1.00 88.25 82 LEU A O 1
ATOM 619 N N . LEU A 1 83 ? 4.914 -3.015 3.252 1.00 85.62 83 LEU A N 1
ATOM 620 C CA . LEU A 1 83 ? 5.307 -2.175 4.391 1.00 85.62 83 LEU A CA 1
ATOM 621 C C . LEU A 1 83 ? 4.364 -2.351 5.597 1.00 85.62 83 LEU A C 1
ATOM 623 O O . LEU A 1 83 ? 4.865 -2.642 6.685 1.00 85.62 83 LEU A O 1
ATOM 627 N N . PRO A 1 84 ? 3.021 -2.281 5.452 1.00 82.00 84 PRO A N 1
ATOM 628 C CA . PRO A 1 84 ? 2.106 -2.533 6.563 1.00 82.00 84 PRO A CA 1
ATOM 629 C C . PRO A 1 84 ? 2.240 -3.936 7.154 1.00 82.00 84 PRO A C 1
ATOM 631 O O . PRO A 1 84 ? 2.046 -4.101 8.353 1.00 82.00 84 PRO A O 1
ATOM 634 N N . LEU A 1 85 ? 2.590 -4.942 6.342 1.00 81.50 85 LEU A N 1
ATOM 635 C CA . LEU A 1 85 ? 2.793 -6.308 6.823 1.00 81.50 85 LEU A CA 1
ATOM 636 C C . LEU A 1 85 ? 3.991 -6.382 7.775 1.00 81.50 85 LEU A C 1
ATOM 638 O O . LEU A 1 85 ? 3.895 -7.024 8.817 1.00 81.50 85 LEU A O 1
ATOM 642 N N . ILE A 1 86 ? 5.085 -5.682 7.461 1.00 80.81 86 ILE A N 1
ATOM 643 C CA . ILE A 1 86 ? 6.255 -5.589 8.345 1.00 80.81 86 ILE A CA 1
ATOM 644 C C . ILE A 1 86 ? 5.839 -4.968 9.684 1.00 80.81 86 ILE A C 1
ATOM 646 O O . ILE A 1 86 ? 6.093 -5.553 10.734 1.00 80.81 86 ILE A O 1
ATOM 650 N N . TYR A 1 87 ? 5.119 -3.842 9.660 1.00 78.44 87 TYR A N 1
ATOM 651 C CA . TYR A 1 87 ? 4.623 -3.205 10.885 1.00 78.44 87 TYR A CA 1
ATOM 652 C C . TYR A 1 87 ? 3.656 -4.100 11.672 1.00 78.44 87 TYR A C 1
ATOM 654 O O . TYR A 1 87 ? 3.742 -4.154 12.898 1.00 78.44 87 TYR A O 1
ATOM 662 N N . ALA A 1 88 ? 2.773 -4.830 10.988 1.00 77.31 88 ALA A N 1
ATOM 663 C CA . ALA A 1 88 ? 1.838 -5.768 11.605 1.00 77.31 88 ALA A CA 1
ATOM 664 C C . ALA A 1 88 ? 2.552 -6.944 12.289 1.00 77.31 88 ALA A C 1
ATOM 666 O O . ALA A 1 88 ? 2.149 -7.351 13.374 1.00 77.31 88 ALA A O 1
ATOM 667 N N . VAL A 1 89 ? 3.631 -7.462 11.697 1.00 74.75 89 VAL A N 1
ATOM 668 C CA . VAL A 1 89 ? 4.461 -8.510 12.314 1.00 74.75 89 VAL A CA 1
ATOM 669 C C . VAL A 1 89 ? 5.270 -7.957 13.494 1.00 74.75 89 VAL A C 1
ATOM 671 O O . VAL A 1 89 ? 5.477 -8.661 14.481 1.00 74.75 89 VAL A O 1
ATOM 674 N N . CYS A 1 90 ? 5.694 -6.693 13.430 1.00 69.56 90 CYS A N 1
ATOM 675 C CA . CYS A 1 90 ? 6.398 -6.018 14.523 1.00 69.56 90 CYS A CA 1
ATOM 676 C C . CYS A 1 90 ? 5.483 -5.607 15.694 1.00 69.56 90 CYS A C 1
ATOM 678 O O . CYS A 1 90 ? 5.980 -5.349 16.793 1.00 69.56 90 CYS A O 1
ATOM 680 N N . LEU A 1 91 ? 4.161 -5.543 15.499 1.00 68.44 91 LEU A N 1
ATOM 681 C CA . LEU A 1 91 ? 3.193 -5.262 16.561 1.00 68.44 91 LEU A CA 1
ATOM 682 C C . LEU A 1 91 ? 3.141 -6.446 17.544 1.00 68.44 91 LEU A C 1
ATOM 684 O O . LEU A 1 91 ? 2.643 -7.527 17.238 1.00 68.44 91 LEU A O 1
ATOM 688 N N . ASN A 1 92 ? 3.676 -6.244 18.753 1.00 61.31 92 ASN A N 1
ATOM 689 C CA . ASN A 1 92 ? 3.744 -7.258 19.808 1.00 61.31 92 ASN A CA 1
ATOM 690 C C . ASN A 1 92 ? 2.335 -7.760 20.194 1.00 61.31 92 ASN A C 1
ATOM 692 O O . ASN A 1 92 ? 1.580 -7.107 20.918 1.00 61.31 92 ASN A O 1
ATOM 696 N N . ASN A 1 93 ? 2.002 -8.958 19.711 1.00 64.00 93 ASN A N 1
ATOM 697 C CA . ASN A 1 93 ? 0.653 -9.524 19.626 1.00 64.00 93 ASN A CA 1
ATOM 698 C C . ASN A 1 93 ? -0.005 -9.889 20.976 1.00 64.00 93 ASN A C 1
ATOM 700 O O . ASN A 1 93 ? -1.137 -10.375 21.004 1.00 64.00 93 ASN A O 1
ATOM 704 N N . ARG A 1 94 ? 0.675 -9.684 22.115 1.00 58.81 94 ARG A N 1
ATOM 705 C CA . ARG A 1 94 ? 0.160 -10.072 23.444 1.00 58.81 94 ARG A CA 1
ATOM 706 C C . ARG A 1 94 ? -1.128 -9.338 23.819 1.00 58.81 94 ARG A C 1
ATOM 708 O O . ARG A 1 94 ? -2.056 -9.977 24.301 1.00 58.81 94 ARG A O 1
ATOM 715 N N . ASN A 1 95 ? -1.217 -8.036 23.558 1.00 58.34 95 ASN A N 1
ATOM 716 C CA . ASN A 1 95 ? -2.398 -7.248 23.929 1.00 58.34 95 ASN A CA 1
ATOM 717 C C . ASN A 1 95 ? -3.595 -7.516 23.003 1.00 58.34 95 ASN A C 1
ATOM 719 O O . ASN A 1 95 ? -4.724 -7.600 23.481 1.00 58.34 95 ASN A O 1
ATOM 723 N N . ALA A 1 96 ? -3.348 -7.740 21.708 1.00 62.38 96 ALA A N 1
ATOM 724 C CA . ALA A 1 96 ? -4.386 -8.126 20.750 1.00 62.38 96 ALA A CA 1
ATOM 725 C C . ALA A 1 96 ? -4.973 -9.514 21.076 1.00 62.38 96 ALA A C 1
ATOM 727 O O . ALA A 1 96 ? -6.190 -9.685 21.108 1.00 62.38 96 ALA A O 1
ATOM 728 N N . LEU A 1 97 ? -4.120 -10.490 21.418 1.00 60.91 97 LEU A N 1
ATOM 729 C CA . LEU A 1 97 ? -4.545 -11.831 21.840 1.00 60.91 97 LEU A CA 1
ATOM 730 C C . LEU A 1 97 ? -5.311 -11.829 23.172 1.00 60.91 97 LEU A C 1
ATOM 732 O O . LEU A 1 97 ? -6.255 -12.601 23.330 1.00 60.91 97 LEU A O 1
ATOM 736 N N . LEU A 1 98 ? -4.921 -10.978 24.127 1.00 59.78 98 LEU A N 1
ATOM 737 C CA . LEU A 1 98 ? -5.630 -10.824 25.403 1.00 59.78 98 LEU A CA 1
ATOM 738 C C . LEU A 1 98 ? -7.017 -10.194 25.217 1.00 59.78 98 LEU A C 1
ATOM 740 O O . LEU A 1 98 ? -7.966 -10.629 25.866 1.00 59.78 98 LEU A O 1
ATOM 744 N N . CYS A 1 99 ? -7.150 -9.224 24.309 1.00 59.91 99 CYS A N 1
ATOM 745 C CA . CYS A 1 99 ? -8.432 -8.608 23.963 1.00 59.91 99 CYS A CA 1
ATOM 746 C C . CYS A 1 99 ? -9.382 -9.629 23.305 1.00 59.91 99 CYS A C 1
ATOM 748 O O . CYS A 1 99 ? -10.492 -9.830 23.791 1.00 59.91 99 CYS A O 1
ATOM 750 N N . LEU A 1 100 ? -8.890 -10.404 22.327 1.00 60.78 100 LEU A N 1
ATOM 751 C CA . LEU A 1 100 ? -9.648 -11.490 21.679 1.00 60.78 100 LEU A CA 1
ATOM 752 C C . LEU A 1 100 ? -10.050 -12.625 22.638 1.00 60.78 100 LEU A C 1
ATOM 754 O O . LEU A 1 100 ? -11.075 -13.274 22.440 1.00 60.78 100 LEU A O 1
ATOM 758 N N . LYS A 1 101 ? -9.244 -12.906 23.672 1.00 59.09 101 LYS A N 1
ATOM 759 C CA . LYS A 1 101 ? -9.592 -13.892 24.712 1.00 59.09 101 LYS A CA 1
ATOM 760 C C . LYS A 1 101 ? -10.681 -13.395 25.660 1.00 59.09 101 LYS A C 1
ATOM 762 O O . LYS A 1 101 ? -11.402 -14.223 26.199 1.00 59.09 101 LYS A O 1
ATOM 767 N N . LYS A 1 102 ? -10.787 -12.081 25.871 1.00 56.41 102 LYS A N 1
ATOM 768 C CA . LYS A 1 102 ? -11.774 -11.465 26.768 1.00 56.41 102 LYS A CA 1
ATOM 769 C C . LYS A 1 102 ? -13.172 -11.377 26.140 1.00 56.41 102 LYS A C 1
ATOM 771 O O . LYS A 1 102 ? -14.150 -11.281 26.868 1.00 56.41 102 LYS A O 1
ATOM 776 N N . GLU A 1 103 ? -13.259 -11.428 24.811 1.00 56.75 103 GLU A N 1
ATOM 777 C CA . GLU A 1 103 ? -14.519 -11.419 24.052 1.00 56.75 103 GLU A CA 1
ATOM 778 C C . GLU A 1 103 ? -15.108 -12.818 23.794 1.00 56.75 103 GLU A C 1
ATOM 780 O O . GLU A 1 103 ? -16.230 -12.919 23.299 1.00 56.75 103 GLU A O 1
ATOM 785 N N . ARG A 1 104 ? -14.395 -13.906 24.133 1.00 43.94 104 ARG A N 1
ATOM 786 C CA . ARG A 1 104 ? -15.000 -15.247 24.160 1.00 43.94 104 ARG A CA 1
ATOM 787 C C . ARG A 1 104 ? -15.718 -15.450 25.504 1.00 43.94 104 ARG A C 1
ATOM 789 O O . ARG A 1 104 ? -15.039 -15.323 26.523 1.00 43.94 104 ARG A O 1
ATOM 796 N N . PRO A 1 105 ? -17.033 -15.735 25.513 1.00 49.22 105 PRO A N 1
ATOM 797 C CA . PRO A 1 105 ? -17.761 -16.094 26.729 1.00 49.22 105 PRO A CA 1
ATOM 798 C C . PRO A 1 105 ? -17.278 -17.422 27.324 1.00 49.22 105 PRO A C 1
ATOM 800 O O . PRO A 1 105 ? -16.771 -18.275 26.555 1.00 49.22 105 PRO A O 1
#

Foldseek 3Di:
DVVVVCVVVVVVVVLVVVLCVQCVPPDPVCVVVSVVVSVVVVVVVVVVLVVVLVVQLVVCVVPDPNVVSVVVSVVVSVVVVCVVVVVVVVPPCPVVVVSVVVPPD

Organism: NCBI:txid58097